Protein AF-A0A7C1GDA9-F1 (afdb_monomer)

Structure (mmCIF, N/CA/C/O backbone):
data_AF-A0A7C1GDA9-F1
#
_entry.id   AF-A0A7C1GDA9-F1
#
loop_
_atom_site.group_PDB
_atom_site.id
_atom_site.type_symbol
_atom_site.label_atom_id
_atom_site.label_alt_id
_atom_site.label_comp_id
_atom_site.label_asym_id
_atom_site.label_entity_id
_atom_site.label_seq_id
_atom_site.pdbx_PDB_ins_code
_atom_site.Cartn_x
_atom_site.Cartn_y
_atom_site.Cartn_z
_atom_site.occupancy
_atom_site.B_iso_or_equiv
_atom_site.auth_seq_id
_atom_site.auth_comp_id
_atom_site.auth_asym_id
_atom_site.auth_atom_id
_atom_site.pdbx_PDB_model_num
ATOM 1 N N . THR A 1 1 ? 7.277 -7.350 4.934 1.00 89.94 1 THR A N 1
ATOM 2 C CA . THR A 1 1 ? 8.691 -7.061 4.564 1.00 89.94 1 THR A CA 1
ATOM 3 C C . THR A 1 1 ? 8.721 -6.334 3.226 1.00 89.94 1 THR A C 1
ATOM 5 O O . THR A 1 1 ? 7.701 -6.313 2.553 1.00 89.94 1 THR A O 1
ATOM 8 N N . CYS A 1 2 ? 9.835 -5.713 2.825 1.00 95.00 2 CYS A N 1
ATOM 9 C CA . CYS A 1 2 ? 9.966 -5.084 1.503 1.00 95.00 2 CYS A CA 1
ATOM 10 C C . CYS A 1 2 ? 11.356 -5.375 0.934 1.00 95.00 2 CYS A C 1
ATOM 12 O O . CYS A 1 2 ? 12.357 -5.014 1.553 1.00 95.00 2 CYS A O 1
ATOM 14 N N . VAL A 1 3 ? 11.420 -6.052 -0.213 1.00 94.75 3 VAL A N 1
ATOM 15 C CA . VAL A 1 3 ? 12.689 -6.361 -0.884 1.00 94.75 3 VAL A CA 1
ATOM 16 C C . VAL A 1 3 ? 13.201 -5.103 -1.578 1.00 94.75 3 VAL A C 1
ATOM 18 O O . VAL A 1 3 ? 12.441 -4.414 -2.258 1.00 94.75 3 VAL A O 1
ATOM 21 N N . LYS A 1 4 ? 14.495 -4.802 -1.420 1.00 95.81 4 LYS A N 1
ATOM 22 C CA . LYS A 1 4 ? 15.131 -3.695 -2.139 1.00 95.81 4 LYS A CA 1
ATOM 23 C C . LYS A 1 4 ? 15.170 -4.032 -3.640 1.00 95.81 4 LYS A C 1
ATOM 25 O O . LYS A 1 4 ? 15.795 -5.032 -3.993 1.00 95.81 4 LYS A O 1
ATOM 30 N N . PRO A 1 5 ? 14.525 -3.243 -4.518 1.00 94.06 5 PRO A N 1
ATOM 31 C CA . PRO A 1 5 ? 14.541 -3.517 -5.948 1.00 94.06 5 PRO A CA 1
ATOM 32 C C . PRO A 1 5 ? 15.924 -3.218 -6.540 1.00 94.06 5 PRO A C 1
ATOM 34 O O . PRO A 1 5 ? 16.581 -2.252 -6.151 1.00 94.06 5 PRO A O 1
ATOM 37 N N . ASN A 1 6 ? 16.344 -4.029 -7.514 1.00 94.31 6 ASN A N 1
ATOM 38 C CA . ASN A 1 6 ? 17.603 -3.838 -8.250 1.00 94.31 6 ASN A CA 1
ATOM 39 C C . ASN A 1 6 ? 17.447 -2.930 -9.486 1.00 94.31 6 ASN A C 1
ATOM 41 O O . ASN A 1 6 ? 18.430 -2.625 -10.152 1.00 94.31 6 ASN A O 1
ATOM 45 N N . GLY A 1 7 ? 16.221 -2.517 -9.814 1.00 93.69 7 GLY A N 1
ATOM 46 C CA . GLY A 1 7 ? 15.910 -1.709 -10.989 1.00 93.69 7 GLY A CA 1
ATOM 47 C C . GLY A 1 7 ? 14.416 -1.409 -11.103 1.00 93.69 7 GLY A C 1
ATOM 4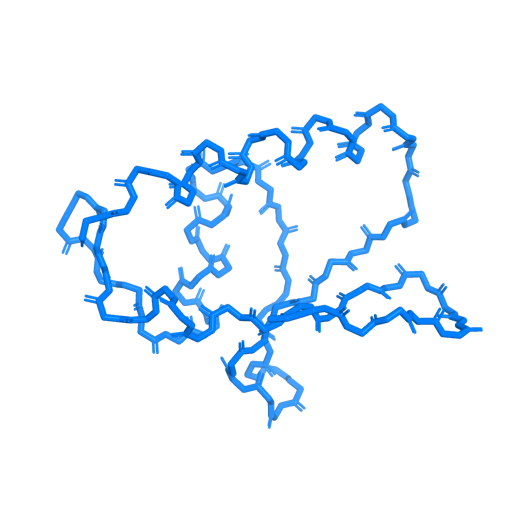8 O O . GLY A 1 7 ? 13.647 -1.704 -10.186 1.00 93.69 7 GLY A O 1
ATOM 49 N N . ALA A 1 8 ? 14.016 -0.842 -12.246 1.00 96.31 8 ALA A N 1
ATOM 50 C CA . ALA A 1 8 ? 12.690 -0.260 -12.471 1.00 96.31 8 ALA A CA 1
ATOM 51 C C . ALA A 1 8 ? 12.343 0.831 -11.436 1.00 96.31 8 ALA A C 1
ATOM 53 O O . ALA A 1 8 ? 13.216 1.367 -10.756 1.00 96.31 8 ALA A O 1
ATOM 54 N N . PHE A 1 9 ? 11.067 1.200 -11.360 1.00 96.94 9 PHE A N 1
ATOM 55 C CA . PHE A 1 9 ? 10.578 2.289 -10.513 1.00 96.94 9 PHE A CA 1
ATOM 56 C C . PHE A 1 9 ? 9.421 1.857 -9.600 1.00 96.94 9 PHE A C 1
ATOM 58 O O . PHE A 1 9 ? 8.497 2.629 -9.335 1.00 96.94 9 PHE A O 1
ATOM 65 N N . TYR A 1 10 ? 9.464 0.602 -9.135 1.00 97.56 10 TYR A N 1
ATOM 66 C CA . TYR A 1 10 ? 8.437 0.010 -8.279 1.00 97.56 10 TYR A CA 1
ATOM 67 C C . TYR A 1 10 ? 9.011 -0.643 -7.026 1.00 97.56 10 TYR A C 1
ATOM 69 O O . TYR A 1 10 ? 10.079 -1.253 -7.057 1.00 97.56 10 TYR A O 1
ATOM 77 N N . VAL A 1 11 ? 8.242 -0.579 -5.942 1.00 97.81 11 VAL A N 1
ATOM 78 C CA . VAL A 1 11 ? 8.421 -1.428 -4.759 1.00 97.81 11 VAL A CA 1
ATOM 79 C C . VAL A 1 11 ? 7.196 -2.315 -4.572 1.00 97.81 11 VAL A C 1
ATOM 81 O O . VAL A 1 11 ? 6.079 -1.925 -4.924 1.00 97.81 11 VAL A O 1
ATOM 84 N N . PHE A 1 12 ? 7.417 -3.508 -4.020 1.00 97.88 12 PHE A N 1
ATOM 85 C CA . PHE A 1 12 ? 6.375 -4.510 -3.794 1.00 97.88 12 PHE A CA 1
ATOM 86 C C . PHE A 1 12 ? 6.467 -5.066 -2.363 1.00 97.88 12 PHE A C 1
ATOM 88 O O . PHE A 1 12 ? 6.960 -6.174 -2.149 1.00 97.88 12 PHE A O 1
ATOM 95 N N . PRO A 1 13 ? 6.118 -4.256 -1.347 1.00 98.19 13 PRO A N 1
ATOM 96 C CA . PRO A 1 13 ? 6.052 -4.694 0.044 1.00 98.19 13 PRO A CA 1
ATOM 97 C C . PRO A 1 13 ? 4.927 -5.706 0.297 1.00 98.19 13 PRO A C 1
ATOM 99 O O . PRO A 1 13 ? 3.838 -5.608 -0.266 1.00 98.19 13 PRO A O 1
ATOM 102 N N . ASN A 1 14 ? 5.196 -6.641 1.206 1.00 98.50 14 ASN A N 1
ATOM 103 C CA . ASN A 1 14 ? 4.215 -7.561 1.774 1.00 98.50 14 ASN A CA 1
ATOM 104 C C . ASN A 1 14 ? 3.474 -6.888 2.943 1.00 98.50 14 ASN A C 1
ATOM 106 O O . ASN A 1 14 ? 4.130 -6.381 3.866 1.00 98.50 14 ASN A O 1
ATOM 110 N N . PHE A 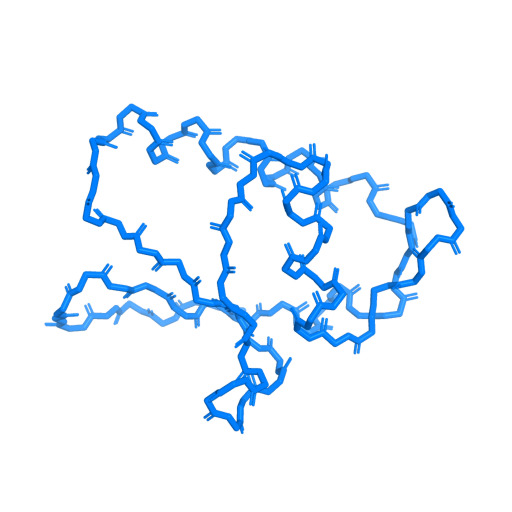1 15 ? 2.141 -6.944 2.911 1.00 98.31 15 PHE A N 1
ATOM 111 C CA . PHE A 1 15 ? 1.225 -6.388 3.910 1.00 98.31 15 PHE A CA 1
ATOM 112 C C . PHE A 1 15 ? 0.380 -7.431 4.646 1.00 98.31 15 PHE A C 1
ATOM 114 O O . PHE A 1 15 ? -0.462 -7.039 5.455 1.00 98.31 15 PHE A O 1
ATOM 121 N N . SER A 1 16 ? 0.610 -8.730 4.446 1.00 98.06 16 SER A N 1
ATOM 122 C CA . SER A 1 16 ? -0.251 -9.772 5.023 1.00 98.06 16 SER A CA 1
ATOM 123 C C . SER A 1 16 ? -0.298 -9.768 6.554 1.00 98.06 16 SER A C 1
ATOM 125 O O . SER A 1 16 ? -1.283 -10.189 7.150 1.00 98.06 16 SER A O 1
ATOM 127 N N . ALA A 1 17 ? 0.697 -9.167 7.215 1.00 97.69 17 ALA A N 1
ATOM 128 C CA . ALA A 1 17 ? 0.691 -8.918 8.661 1.00 97.69 17 ALA A CA 1
ATOM 129 C C . ALA A 1 17 ? -0.453 -8.001 9.157 1.00 97.69 17 ALA A C 1
ATOM 131 O O . ALA A 1 17 ? -0.699 -7.917 10.360 1.00 97.69 17 ALA A O 1
ATOM 132 N N . TYR A 1 18 ? -1.122 -7.278 8.257 1.00 97.94 18 TYR A N 1
ATOM 133 C CA . TYR A 1 18 ? -2.286 -6.446 8.568 1.00 97.94 18 TYR A CA 1
ATOM 134 C C . TYR A 1 18 ? -3.612 -7.124 8.214 1.00 97.94 18 TYR A C 1
ATOM 136 O O . TYR A 1 18 ? -4.664 -6.563 8.516 1.00 97.94 18 TYR A O 1
ATOM 144 N N . TYR A 1 19 ? -3.586 -8.300 7.585 1.00 97.88 19 TYR A N 1
ATOM 145 C CA . TYR A 1 19 ? -4.811 -8.997 7.219 1.00 97.88 19 TYR A CA 1
ATOM 146 C C . TYR A 1 19 ? -5.540 -9.532 8.451 1.00 97.88 19 TYR A C 1
ATOM 148 O O . TYR A 1 19 ? -4.927 -9.897 9.454 1.00 97.88 19 TYR A O 1
ATOM 156 N N . GLY A 1 20 ? -6.870 -9.509 8.395 1.00 97.69 20 GLY A N 1
ATOM 157 C CA . GLY A 1 20 ? -7.756 -9.776 9.526 1.00 97.69 20 GLY A CA 1
ATOM 158 C C . GLY A 1 20 ? -8.032 -8.557 10.412 1.00 97.69 20 GLY A C 1
ATOM 159 O O . GLY A 1 20 ? -8.994 -8.594 11.181 1.00 97.69 20 GLY A O 1
ATOM 160 N N . LYS A 1 21 ? -7.258 -7.469 10.279 1.00 98.25 21 LYS A N 1
ATOM 161 C CA . LYS A 1 21 ? -7.559 -6.192 10.940 1.00 98.25 21 LYS A CA 1
ATOM 162 C C . LYS A 1 21 ? -8.701 -5.462 10.248 1.00 98.25 21 LYS A C 1
ATOM 164 O O . LYS A 1 21 ? -9.110 -5.793 9.132 1.00 98.25 21 LYS A O 1
ATOM 169 N N . SER A 1 22 ? -9.208 -4.434 10.910 1.00 97.69 22 SER A N 1
ATOM 170 C CA . SER A 1 22 ? -10.313 -3.630 10.408 1.00 97.69 22 SER A CA 1
ATOM 171 C C . SER A 1 22 ? -10.142 -2.141 10.682 1.00 97.69 22 SER A C 1
ATOM 173 O O . SER A 1 22 ? -9.405 -1.727 11.575 1.00 97.69 22 SER A O 1
ATOM 175 N N . PHE A 1 23 ? -10.845 -1.332 9.896 1.00 97.44 23 PHE A N 1
ATOM 176 C CA . PHE A 1 23 ? -11.015 0.096 10.129 1.00 97.44 23 PHE A CA 1
ATOM 177 C C . PHE A 1 23 ? -12.466 0.474 9.844 1.00 97.44 23 PHE A C 1
ATOM 179 O O . PHE A 1 23 ? -12.997 0.132 8.788 1.00 97.44 23 PHE A O 1
ATOM 186 N N . ASN A 1 24 ? -13.129 1.146 10.790 1.00 95.19 24 ASN A N 1
ATOM 187 C CA . ASN A 1 24 ? -14.544 1.533 10.678 1.00 95.19 24 ASN A CA 1
ATOM 188 C C . ASN A 1 24 ? -15.468 0.376 10.236 1.00 95.19 24 ASN A C 1
ATOM 190 O O . ASN A 1 24 ? -16.359 0.550 9.409 1.00 95.19 24 ASN A O 1
ATOM 194 N N . GLY A 1 25 ? -15.223 -0.833 10.752 1.00 93.88 25 GLY A N 1
ATOM 195 C CA . GLY A 1 25 ? -16.004 -2.031 10.425 1.00 93.88 25 GLY A CA 1
ATOM 196 C C . GLY A 1 25 ? -15.684 -2.680 9.071 1.00 93.88 25 GLY A C 1
ATOM 197 O O . GLY A 1 25 ? -16.162 -3.784 8.814 1.00 93.88 25 GLY A O 1
ATOM 198 N N . LYS A 1 26 ? -14.846 -2.067 8.222 1.00 95.44 26 LYS A N 1
ATOM 199 C CA . LYS A 1 26 ? -14.332 -2.698 6.997 1.00 95.44 26 LYS A CA 1
ATOM 200 C C . LYS A 1 26 ? -13.122 -3.566 7.337 1.00 95.44 26 LYS A C 1
ATOM 202 O O . LYS A 1 26 ? -12.161 -3.076 7.927 1.00 95.44 26 LYS A O 1
ATOM 207 N N . LYS A 1 27 ? -13.161 -4.850 6.972 1.00 97.50 27 LYS A N 1
ATOM 208 C CA . LYS A 1 27 ? -12.028 -5.773 7.146 1.00 97.50 27 LYS A CA 1
ATOM 209 C C . LYS A 1 27 ? -11.032 -5.638 6.001 1.00 97.50 27 LYS A C 1
ATOM 211 O O . LYS A 1 27 ? -11.436 -5.504 4.851 1.00 97.50 27 LYS A O 1
ATOM 216 N N . ILE A 1 28 ? -9.751 -5.754 6.325 1.00 98.25 28 ILE A N 1
ATOM 217 C CA . ILE A 1 28 ? -8.665 -5.848 5.355 1.00 98.25 28 ILE A CA 1
ATOM 218 C C . ILE A 1 28 ? -8.213 -7.303 5.329 1.00 98.25 28 ILE A C 1
ATOM 220 O O . ILE A 1 28 ? -7.643 -7.771 6.307 1.00 98.25 28 ILE A O 1
ATOM 224 N N . ASN A 1 29 ? -8.503 -8.035 4.255 1.00 98.06 29 ASN A N 1
ATOM 225 C CA . ASN A 1 29 ? -8.205 -9.473 4.173 1.00 98.06 29 ASN A CA 1
ATOM 226 C C . ASN A 1 29 ? -7.325 -9.860 2.980 1.00 98.06 29 ASN A C 1
ATOM 228 O O . ASN A 1 29 ? -6.851 -10.989 2.939 1.00 98.06 29 ASN A O 1
ATOM 232 N N . ASP A 1 30 ? -7.123 -8.949 2.035 1.00 98.56 30 ASP A N 1
ATOM 233 C CA . ASP A 1 30 ? -6.415 -9.199 0.784 1.00 98.56 30 ASP A CA 1
ATOM 234 C C . ASP A 1 30 ? -5.768 -7.904 0.266 1.00 98.56 30 ASP A C 1
ATOM 236 O O . ASP A 1 30 ? -5.898 -6.820 0.861 1.00 98.56 30 ASP A O 1
ATOM 240 N N . SER A 1 31 ? -5.018 -8.003 -0.835 1.00 98.69 31 SER A N 1
ATOM 241 C CA . SER A 1 31 ? -4.353 -6.838 -1.421 1.00 98.69 31 SER A CA 1
ATOM 242 C C . SER A 1 31 ? -5.316 -5.824 -2.029 1.00 98.69 31 SER A C 1
ATOM 244 O O . SER A 1 31 ? -4.958 -4.647 -2.095 1.00 98.69 31 SER A O 1
ATOM 246 N N . VAL A 1 32 ? -6.513 -6.243 -2.454 1.00 98.62 32 VAL A N 1
ATOM 247 C CA . VAL A 1 32 ? -7.536 -5.354 -3.026 1.00 98.62 32 VAL A CA 1
ATOM 248 C C . VAL A 1 32 ? -8.091 -4.447 -1.935 1.00 98.62 32 VAL A C 1
ATOM 250 O O . VAL A 1 32 ? -7.971 -3.229 -2.039 1.00 98.62 32 VAL A O 1
ATOM 253 N N . ALA A 1 33 ? -8.564 -5.027 -0.832 1.00 98.50 33 ALA A N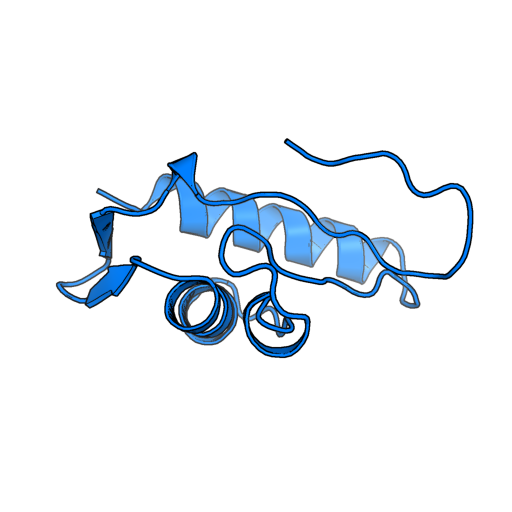 1
ATOM 254 C CA . ALA A 1 33 ? -9.041 -4.292 0.331 1.00 98.50 33 ALA A CA 1
ATOM 255 C C . ALA A 1 33 ? -7.951 -3.385 0.919 1.00 98.50 33 ALA A C 1
ATOM 257 O O . ALA A 1 33 ? -8.241 -2.273 1.355 1.00 98.50 33 ALA A O 1
ATOM 258 N N . MET A 1 34 ? -6.686 -3.825 0.915 1.00 98.62 34 MET A N 1
ATOM 259 C CA . MET A 1 34 ? -5.568 -2.988 1.362 1.00 98.62 34 MET A CA 1
ATOM 260 C C . MET A 1 34 ? -5.312 -1.801 0.419 1.00 98.62 34 MET A C 1
ATOM 262 O O . MET A 1 34 ? -5.087 -0.684 0.887 1.00 98.62 34 MET A O 1
ATOM 266 N N . ALA A 1 35 ? -5.345 -2.016 -0.899 1.00 98.62 35 ALA A N 1
ATOM 267 C CA . ALA A 1 35 ? -5.167 -0.946 -1.878 1.00 98.62 35 ALA A CA 1
ATOM 268 C C . ALA A 1 35 ? -6.308 0.083 -1.807 1.00 98.62 35 ALA A C 1
ATOM 270 O O . ALA A 1 35 ? -6.036 1.287 -1.803 1.00 98.62 35 ALA A O 1
ATOM 271 N N . ASP A 1 36 ? -7.551 -0.383 -1.661 1.00 98.44 36 ASP A N 1
ATOM 272 C CA . ASP A 1 36 ? -8.729 0.465 -1.450 1.00 98.44 36 ASP A CA 1
ATOM 273 C C . ASP A 1 36 ? -8.616 1.252 -0.142 1.00 98.44 36 ASP A C 1
ATOM 275 O O . ASP A 1 36 ? -8.863 2.455 -0.108 1.00 98.44 36 ASP A O 1
ATOM 279 N N . TYR A 1 37 ? -8.149 0.614 0.933 1.00 98.62 37 TYR A N 1
ATOM 280 C CA . TYR A 1 37 ? -7.912 1.279 2.211 1.00 98.62 37 TYR A CA 1
ATOM 281 C C . TYR A 1 37 ? -6.867 2.399 2.113 1.00 98.62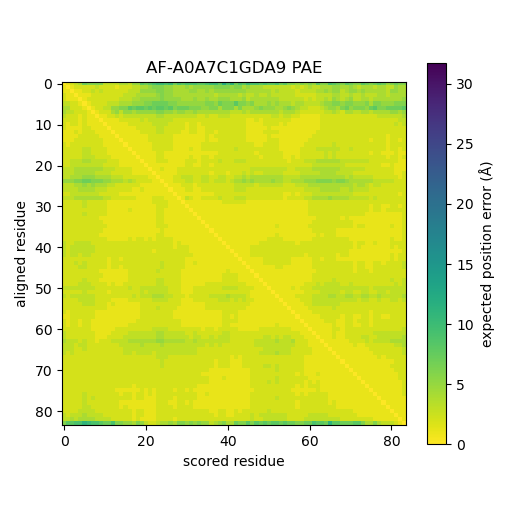 37 TYR A C 1
ATOM 283 O O . TYR A 1 37 ? -7.063 3.489 2.658 1.00 98.62 37 TYR A O 1
ATOM 291 N N . PHE A 1 38 ? -5.765 2.178 1.390 1.00 98.69 38 PHE A N 1
ATOM 292 C CA . PHE A 1 38 ? -4.786 3.237 1.140 1.00 98.69 38 PHE A CA 1
ATOM 293 C C . PHE A 1 38 ? -5.364 4.382 0.307 1.00 98.69 38 PHE A C 1
ATOM 295 O O . PHE A 1 38 ? -5.053 5.548 0.577 1.00 98.69 38 PHE A O 1
ATOM 302 N N . LEU A 1 39 ? -6.220 4.081 -0.668 1.00 98.56 39 LEU A N 1
ATOM 303 C CA . LEU A 1 39 ? -6.878 5.101 -1.473 1.00 98.56 39 LEU A CA 1
ATOM 304 C C . LEU A 1 39 ? -7.852 5.938 -0.630 1.00 98.56 39 LEU A C 1
ATOM 306 O O . LEU A 1 39 ? -7.772 7.169 -0.641 1.00 98.56 39 LEU A O 1
ATOM 310 N N . ASP A 1 40 ? -8.720 5.280 0.134 1.00 97.88 40 ASP A N 1
ATOM 311 C CA . ASP A 1 40 ? -9.770 5.919 0.924 1.00 97.88 40 ASP A CA 1
ATOM 312 C C . ASP A 1 40 ? -9.197 6.703 2.110 1.00 97.88 40 ASP A C 1
ATOM 314 O O . ASP A 1 40 ? -9.512 7.886 2.272 1.00 97.88 40 ASP A O 1
ATOM 318 N N . GLU A 1 41 ? -8.319 6.096 2.911 1.00 98.12 41 GLU A N 1
ATOM 319 C CA . GLU A 1 41 ? -7.884 6.670 4.191 1.00 98.12 41 GLU A CA 1
ATOM 320 C C . GLU A 1 41 ? -6.536 7.386 4.108 1.00 98.12 41 GLU A C 1
ATOM 322 O O . GLU A 1 41 ? -6.357 8.462 4.684 1.00 98.12 41 GLU A O 1
ATOM 327 N N . ALA A 1 42 ? -5.575 6.834 3.362 1.00 98.19 42 ALA A N 1
ATOM 328 C CA . ALA A 1 42 ? -4.263 7.463 3.198 1.00 98.19 42 ALA A CA 1
ATOM 329 C C . ALA A 1 42 ? -4.213 8.449 2.018 1.00 98.19 42 ALA A C 1
ATOM 331 O O . ALA A 1 42 ? -3.241 9.198 1.898 1.00 98.19 42 ALA A O 1
ATOM 332 N N . LYS A 1 43 ? -5.240 8.481 1.154 1.00 98.44 43 LYS A N 1
ATOM 333 C CA . LYS A 1 43 ? -5.241 9.243 -0.108 1.00 98.44 43 LYS A CA 1
ATOM 334 C C . LYS A 1 43 ? -4.026 8.904 -0.980 1.00 98.44 43 LYS A C 1
ATOM 336 O O . LYS A 1 43 ? -3.414 9.795 -1.571 1.00 98.44 43 LYS A O 1
ATOM 341 N N . VAL A 1 44 ? -3.655 7.621 -1.022 1.00 98.62 44 VAL A N 1
ATOM 342 C CA . VAL A 1 44 ? -2.545 7.091 -1.825 1.00 98.62 44 VAL A CA 1
ATOM 343 C C . VAL A 1 44 ? -3.056 5.970 -2.721 1.00 98.62 44 VAL A C 1
ATOM 345 O O . VAL A 1 44 ? -3.439 4.905 -2.245 1.00 98.62 44 VAL A O 1
ATOM 348 N N . ALA A 1 45 ? -3.014 6.195 -4.033 1.00 98.44 45 ALA A N 1
ATOM 349 C CA . ALA A 1 45 ? -3.323 5.164 -5.014 1.00 98.44 45 ALA A CA 1
ATOM 350 C C . ALA A 1 45 ? -2.181 4.137 -5.107 1.00 98.44 45 ALA A C 1
ATOM 352 O O . ALA A 1 45 ? -1.001 4.493 -5.163 1.00 98.44 45 ALA A O 1
ATOM 353 N N . SER A 1 46 ? -2.540 2.857 -5.149 1.00 98.38 46 SER A N 1
ATOM 354 C CA . SER A 1 46 ? -1.615 1.729 -5.273 1.00 98.38 46 SER A CA 1
ATOM 355 C C . SER A 1 46 ? -2.258 0.615 -6.099 1.00 98.38 46 SER A C 1
ATOM 357 O O . SER A 1 46 ? -3.439 0.704 -6.430 1.00 98.38 46 SER A O 1
ATOM 359 N N . VAL A 1 47 ? -1.488 -0.406 -6.487 1.00 98.50 47 VAL A N 1
ATOM 360 C CA . VAL A 1 47 ? -2.024 -1.533 -7.272 1.00 98.50 47 VAL A CA 1
ATOM 361 C C . VAL A 1 47 ? -2.002 -2.809 -6.431 1.00 98.50 47 VAL A C 1
ATOM 363 O O . VAL A 1 47 ? -0.930 -3.153 -5.918 1.00 98.50 47 VAL A O 1
ATOM 366 N N . PRO A 1 48 ? -3.131 -3.530 -6.305 1.00 98.69 48 PRO A N 1
ATOM 367 C CA . PRO A 1 48 ? -3.186 -4.769 -5.541 1.00 98.69 48 PRO A CA 1
ATOM 368 C C . PRO A 1 48 ? -2.286 -5.843 -6.154 1.00 98.69 48 PRO A C 1
ATOM 370 O O . PRO A 1 48 ? -2.184 -5.982 -7.376 1.00 98.69 48 PRO A O 1
ATOM 373 N N . GLY A 1 49 ? -1.637 -6.625 -5.298 1.00 98.44 49 GLY A N 1
ATOM 374 C CA . GLY A 1 49 ? -0.793 -7.745 -5.687 1.00 98.44 49 GLY A CA 1
ATOM 375 C C . GLY A 1 49 ? -1.553 -8.892 -6.348 1.00 98.44 49 GLY A C 1
ATOM 376 O O . GLY A 1 49 ? -0.969 -9.599 -7.170 1.00 98.44 49 GLY A O 1
ATOM 377 N N . ALA A 1 50 ? -2.858 -9.025 -6.085 1.00 98.19 50 ALA A N 1
ATOM 378 C CA . ALA A 1 50 ? -3.744 -9.976 -6.756 1.00 98.19 50 ALA A CA 1
ATOM 379 C C . ALA A 1 50 ? -3.681 -9.859 -8.289 1.00 98.19 50 ALA A C 1
ATOM 381 O O . ALA A 1 50 ? -3.654 -10.873 -8.983 1.00 98.19 50 ALA A O 1
ATOM 382 N N . ALA A 1 51 ? -3.546 -8.638 -8.825 1.00 96.81 51 ALA A N 1
ATOM 383 C CA . ALA A 1 51 ? -3.397 -8.398 -10.265 1.00 96.81 51 ALA A CA 1
ATOM 384 C C . ALA A 1 51 ? -2.098 -8.989 -10.857 1.00 96.81 51 ALA A C 1
ATOM 386 O O . ALA A 1 51 ? -1.967 -9.109 -12.073 1.00 96.81 51 ALA A O 1
ATOM 387 N N . PHE A 1 52 ? -1.144 -9.361 -10.000 1.00 97.31 52 PHE A N 1
ATOM 388 C CA . PHE A 1 52 ? 0.138 -9.980 -10.344 1.00 97.31 52 PHE A CA 1
ATOM 389 C C . PHE A 1 52 ? 0.265 -11.419 -9.812 1.00 97.31 52 PHE A C 1
ATOM 391 O O . PHE A 1 52 ? 1.354 -11.985 -9.865 1.00 97.31 52 PHE A O 1
ATOM 398 N N . GLY A 1 53 ? -0.813 -12.009 -9.278 1.00 97.62 53 GLY A N 1
ATOM 399 C CA . GLY A 1 53 ? -0.799 -13.353 -8.688 1.00 97.62 53 GLY A CA 1
ATOM 400 C C . GLY A 1 53 ? -0.106 -13.452 -7.321 1.00 97.62 53 GLY A C 1
ATOM 401 O O . GLY A 1 53 ? 0.288 -14.544 -6.923 1.00 97.62 53 GLY A O 1
ATOM 402 N N . ALA A 1 54 ? 0.064 -12.335 -6.606 1.00 97.88 54 ALA A N 1
ATOM 403 C CA . ALA A 1 54 ? 0.752 -12.268 -5.314 1.00 97.88 54 ALA A CA 1
ATOM 404 C C . ALA A 1 54 ? -0.060 -11.444 -4.300 1.00 97.88 54 ALA A C 1
ATOM 406 O O . ALA A 1 54 ? 0.262 -10.292 -4.017 1.00 97.88 54 ALA A O 1
ATOM 407 N N . ASP A 1 55 ? -1.132 -12.031 -3.771 1.00 98.31 55 ASP A N 1
ATOM 408 C CA . ASP A 1 55 ? -2.172 -11.310 -3.020 1.00 98.31 55 ASP A CA 1
ATOM 409 C C . ASP A 1 55 ? -1.736 -10.776 -1.644 1.00 98.31 55 ASP A C 1
ATOM 411 O O . ASP A 1 55 ? -2.389 -9.909 -1.090 1.00 98.31 55 ASP A O 1
ATOM 415 N N . ASP A 1 56 ? -0.588 -11.202 -1.118 1.00 98.50 56 ASP A N 1
ATOM 416 C CA . ASP A 1 56 ? -0.029 -10.648 0.125 1.00 98.50 56 ASP A CA 1
ATOM 417 C C . ASP A 1 56 ? 0.671 -9.289 -0.055 1.00 98.50 56 ASP A C 1
ATOM 419 O O . ASP A 1 56 ? 1.192 -8.706 0.904 1.00 98.50 56 ASP A O 1
ATOM 423 N N . PHE A 1 57 ? 0.775 -8.805 -1.292 1.00 98.62 57 PHE A N 1
ATOM 424 C CA . PHE A 1 57 ? 1.637 -7.690 -1.663 1.00 98.62 57 PHE A CA 1
ATOM 425 C C . PHE A 1 57 ? 0.844 -6.544 -2.290 1.00 98.62 57 PHE A C 1
ATO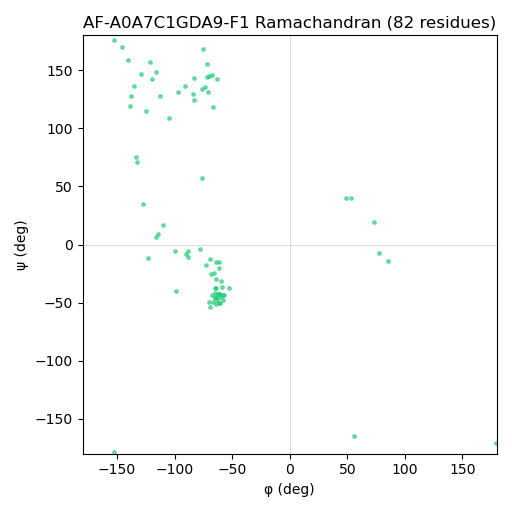M 427 O O . PHE A 1 57 ? -0.237 -6.726 -2.838 1.00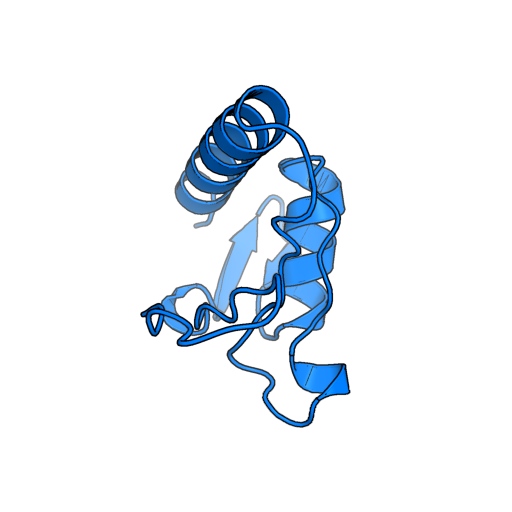 98.62 57 PHE A O 1
ATOM 434 N N . VAL A 1 58 ? 1.398 -5.334 -2.235 1.00 98.56 58 VAL A N 1
ATOM 435 C CA . VAL A 1 58 ? 0.826 -4.148 -2.894 1.00 98.56 58 VAL A CA 1
ATOM 436 C C . VAL A 1 58 ? 1.945 -3.393 -3.601 1.00 98.56 58 VAL A C 1
ATOM 438 O O . VAL A 1 58 ? 3.034 -3.225 -3.051 1.00 98.56 58 VAL A O 1
ATOM 441 N N . ARG A 1 59 ? 1.702 -2.943 -4.836 1.00 98.56 59 ARG A N 1
ATOM 442 C CA . ARG A 1 59 ? 2.701 -2.260 -5.667 1.00 98.56 59 ARG A CA 1
ATOM 443 C C . ARG A 1 59 ? 2.562 -0.748 -5.586 1.00 98.56 59 ARG A C 1
ATOM 445 O O . ARG A 1 59 ? 1.489 -0.205 -5.849 1.00 98.56 59 ARG A O 1
ATOM 452 N N . PHE A 1 60 ? 3.687 -0.076 -5.358 1.00 98.38 60 PHE A N 1
ATOM 453 C CA . PHE A 1 60 ? 3.804 1.382 -5.438 1.00 98.38 60 PHE A CA 1
ATOM 454 C C . PHE A 1 60 ? 4.818 1.785 -6.500 1.00 98.38 60 PHE A C 1
ATOM 456 O O . PHE A 1 60 ? 5.861 1.145 -6.640 1.00 98.38 60 PHE A O 1
ATOM 463 N N . SER A 1 61 ? 4.520 2.866 -7.223 1.00 97.88 61 SER A N 1
ATOM 464 C CA . SER A 1 61 ? 5.488 3.539 -8.088 1.00 97.88 61 SER A CA 1
ATOM 465 C C . SER A 1 61 ? 6.207 4.634 -7.310 1.00 97.88 61 SER A C 1
ATOM 467 O O . SER A 1 61 ? 5.571 5.398 -6.588 1.00 97.88 61 SER A O 1
ATOM 469 N N . PHE A 1 62 ? 7.522 4.729 -7.486 1.00 96.25 62 PHE A N 1
ATOM 470 C CA . PHE A 1 62 ? 8.323 5.849 -6.988 1.00 96.25 62 PHE A CA 1
ATOM 471 C C . PHE A 1 62 ? 8.838 6.749 -8.122 1.00 96.25 62 PHE A C 1
ATOM 473 O O . PHE A 1 62 ? 9.741 7.552 -7.909 1.00 96.25 62 PHE A O 1
ATOM 480 N N . ALA A 1 63 ? 8.258 6.651 -9.324 1.00 97.06 63 ALA A N 1
ATOM 481 C CA . ALA A 1 63 ? 8.526 7.559 -10.444 1.00 97.06 63 ALA A CA 1
ATOM 482 C C . ALA A 1 63 ? 7.813 8.915 -10.251 1.00 97.06 63 ALA A C 1
ATOM 484 O O . ALA A 1 63 ? 6.980 9.322 -11.056 1.00 97.06 63 ALA A O 1
ATOM 485 N N . THR A 1 64 ? 8.096 9.585 -9.137 1.00 96.69 64 THR A N 1
ATOM 486 C CA . THR A 1 64 ? 7.549 10.894 -8.757 1.00 96.69 64 THR A CA 1
ATOM 487 C C . THR A 1 64 ? 8.546 11.625 -7.846 1.00 96.69 64 THR A C 1
ATOM 489 O O . THR A 1 64 ? 9.644 11.122 -7.601 1.00 96.69 64 THR A O 1
ATOM 492 N N . SER A 1 65 ? 8.211 12.823 -7.364 1.00 98.12 65 SER A N 1
ATOM 493 C CA . SER A 1 65 ? 9.119 13.620 -6.533 1.00 98.12 65 SER A CA 1
ATOM 494 C C . SER A 1 65 ? 9.296 13.043 -5.120 1.00 98.12 65 SER A C 1
ATOM 496 O O . SER A 1 65 ? 8.422 12.357 -4.579 1.00 98.12 65 SER A O 1
ATOM 498 N N . MET A 1 66 ? 10.431 13.352 -4.484 1.00 98.12 66 MET A N 1
ATOM 499 C CA . MET A 1 66 ? 10.724 12.898 -3.119 1.00 98.12 66 MET A CA 1
ATOM 500 C C . MET A 1 66 ? 9.751 13.463 -2.084 1.00 98.12 66 MET A C 1
ATOM 502 O O . MET A 1 66 ? 9.503 12.820 -1.065 1.00 98.12 66 MET A O 1
ATOM 506 N N . GLU A 1 67 ? 9.206 14.650 -2.328 1.00 98.50 67 GLU A N 1
ATOM 507 C CA . GLU A 1 67 ? 8.204 15.305 -1.488 1.00 98.50 67 GLU A CA 1
ATOM 508 C C . GLU A 1 67 ? 6.912 14.485 -1.473 1.00 98.50 67 GLU A C 1
ATOM 510 O O . GLU A 1 67 ? 6.446 14.105 -0.398 1.00 98.50 67 GLU A O 1
ATOM 515 N N . VAL A 1 68 ? 6.403 14.118 -2.658 1.00 98.25 68 VAL A N 1
ATOM 516 C CA . VAL A 1 68 ? 5.200 13.283 -2.808 1.00 98.25 68 VAL A CA 1
ATOM 517 C C . VAL A 1 68 ? 5.405 11.913 -2.162 1.00 98.25 68 VAL A C 1
ATOM 519 O O . VAL A 1 68 ? 4.528 11.431 -1.444 1.00 98.25 68 VAL A O 1
ATOM 522 N N . ILE A 1 69 ? 6.578 11.298 -2.353 1.00 98.19 69 ILE A N 1
ATOM 523 C CA . ILE A 1 69 ? 6.906 10.004 -1.735 1.00 98.19 69 ILE A CA 1
ATOM 524 C C . ILE A 1 69 ? 6.891 10.113 -0.207 1.00 98.19 69 ILE A C 1
ATOM 526 O O . ILE A 1 69 ? 6.246 9.307 0.463 1.00 98.1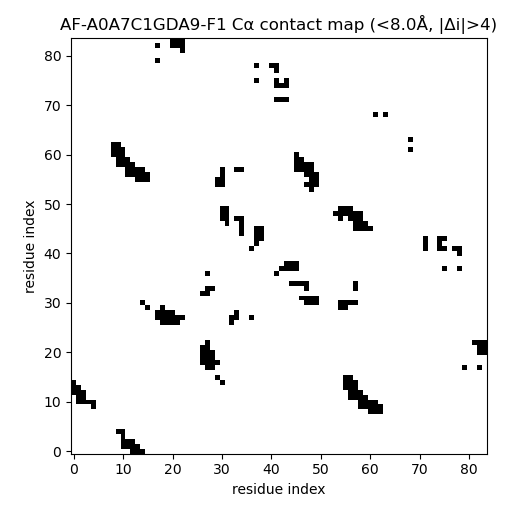9 69 ILE A O 1
ATOM 530 N N . LYS A 1 70 ? 7.585 11.105 0.367 1.00 98.38 70 LYS A N 1
ATOM 531 C CA . LYS A 1 70 ? 7.652 11.293 1.826 1.00 98.38 70 LYS A CA 1
ATOM 532 C C . LYS A 1 70 ? 6.267 11.511 2.423 1.00 98.38 70 LYS A C 1
ATOM 534 O O . LYS A 1 70 ? 5.936 10.886 3.430 1.00 98.38 70 LYS A O 1
ATOM 539 N N . GLU A 1 71 ? 5.461 12.362 1.797 1.00 98.50 71 GLU A N 1
ATOM 540 C CA . GLU A 1 71 ? 4.100 12.630 2.245 1.00 98.50 71 GLU A CA 1
ATOM 541 C C . GLU A 1 71 ? 3.221 11.372 2.181 1.00 98.50 71 GLU A C 1
ATOM 543 O O . GLU A 1 71 ? 2.579 11.022 3.175 1.00 98.50 71 GLU A O 1
ATOM 548 N N . GLY A 1 72 ? 3.249 10.640 1.062 1.00 98.38 72 GLY A N 1
ATOM 549 C CA . GLY A 1 72 ? 2.512 9.384 0.911 1.00 98.38 72 GLY A CA 1
ATOM 550 C C . GLY A 1 72 ? 2.886 8.351 1.978 1.00 98.38 72 GLY A C 1
ATOM 551 O O . GLY A 1 72 ? 2.007 7.753 2.599 1.00 98.38 72 GLY A O 1
ATOM 552 N N . MET A 1 73 ? 4.180 8.203 2.277 1.00 98.19 73 MET A N 1
ATOM 553 C CA . MET A 1 73 ? 4.653 7.287 3.321 1.00 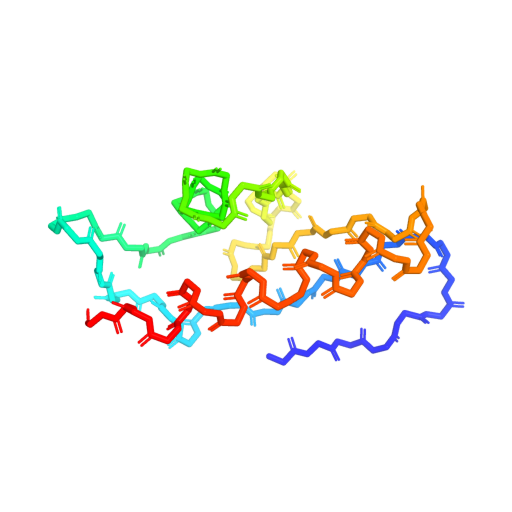98.19 73 MET A CA 1
ATOM 554 C C . MET A 1 73 ? 4.193 7.691 4.729 1.00 98.19 73 MET A C 1
ATOM 556 O O . MET A 1 73 ? 3.853 6.817 5.529 1.00 98.19 73 MET A O 1
ATOM 560 N N . ILE A 1 74 ? 4.145 8.992 5.044 1.00 98.69 74 ILE A N 1
ATOM 561 C CA . ILE A 1 74 ? 3.612 9.489 6.325 1.00 98.69 74 ILE A CA 1
ATOM 562 C C . ILE A 1 74 ? 2.126 9.130 6.459 1.00 98.69 74 ILE A C 1
ATOM 564 O O . ILE A 1 74 ? 1.706 8.630 7.507 1.00 98.69 74 ILE A O 1
ATOM 568 N N . ARG A 1 75 ? 1.338 9.340 5.397 1.00 98.69 75 ARG A N 1
ATOM 569 C CA . ARG A 1 75 ? -0.100 9.031 5.380 1.00 98.69 75 ARG A CA 1
ATOM 570 C C . ARG A 1 75 ? -0.361 7.530 5.516 1.00 98.69 75 ARG A C 1
ATOM 572 O O . ARG A 1 75 ? -1.156 7.140 6.368 1.00 98.69 75 ARG A O 1
ATOM 579 N N . ILE A 1 76 ? 0.367 6.691 4.771 1.00 98.44 76 ILE 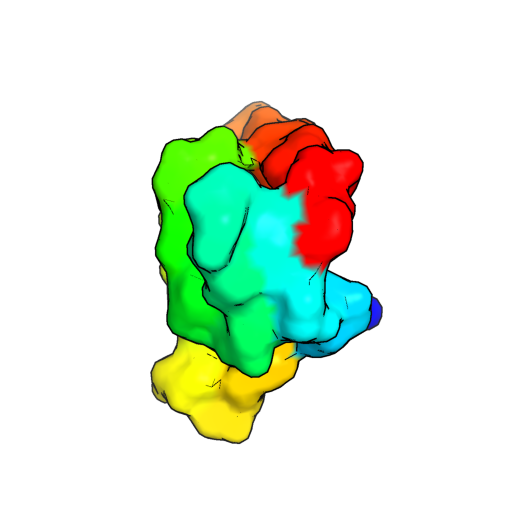A N 1
ATOM 580 C CA . ILE A 1 76 ? 0.288 5.223 4.884 1.00 98.44 76 ILE A CA 1
ATOM 581 C C . ILE A 1 76 ? 0.614 4.774 6.310 1.00 98.44 76 ILE A C 1
ATOM 583 O O . ILE A 1 76 ? -0.136 3.996 6.897 1.00 98.44 76 ILE A O 1
ATOM 587 N N . LYS A 1 77 ? 1.701 5.286 6.904 1.00 98.38 77 LYS A N 1
ATOM 588 C CA . LYS A 1 77 ? 2.085 4.936 8.278 1.00 98.38 77 LYS A CA 1
ATOM 589 C C . LYS A 1 77 ? 0.973 5.266 9.276 1.00 98.38 77 LYS A C 1
ATOM 591 O O . LYS A 1 77 ? 0.699 4.460 10.162 1.00 98.38 77 LYS A O 1
ATOM 596 N N . LYS A 1 78 ? 0.338 6.435 9.136 1.00 98.62 78 LYS A N 1
ATOM 597 C CA . LYS A 1 78 ? -0.777 6.853 9.995 1.00 98.62 78 LYS A CA 1
ATOM 598 C C . LYS A 1 78 ? -1.999 5.946 9.821 1.00 98.62 78 LYS A C 1
ATOM 600 O O . LYS A 1 78 ? -2.564 5.533 10.826 1.00 98.62 78 LYS A O 1
ATOM 605 N N . ALA A 1 79 ? -2.369 5.615 8.583 1.00 98.31 79 ALA A N 1
ATOM 606 C CA . ALA A 1 79 ? -3.491 4.722 8.294 1.00 98.31 79 ALA A CA 1
ATOM 607 C C . ALA A 1 79 ? -3.261 3.326 8.897 1.00 98.31 79 ALA A C 1
ATOM 609 O O . ALA A 1 79 ? -4.063 2.841 9.685 1.00 98.31 79 ALA A O 1
ATOM 610 N N . LEU A 1 80 ? -2.097 2.720 8.653 1.00 98.12 80 LEU A N 1
ATOM 611 C CA . LEU A 1 80 ? -1.767 1.395 9.191 1.00 98.12 80 LEU A CA 1
ATOM 612 C C . LEU A 1 80 ? -1.782 1.331 10.726 1.00 98.12 80 LEU A C 1
ATOM 614 O O . LEU A 1 80 ? -2.097 0.283 11.288 1.00 98.12 80 LEU A O 1
ATOM 618 N N . ALA A 1 81 ? -1.439 2.428 11.407 1.00 98.00 81 ALA A N 1
ATOM 619 C CA . ALA A 1 81 ? -1.498 2.518 12.866 1.00 98.00 81 ALA A CA 1
ATOM 620 C C . ALA A 1 81 ? -2.933 2.615 13.416 1.00 98.00 81 ALA A C 1
ATOM 622 O O . ALA A 1 81 ? -3.134 2.377 14.603 1.00 98.00 81 ALA A O 1
ATOM 623 N N . ALA A 1 82 ? -3.911 2.967 12.577 1.00 97.75 82 ALA A N 1
ATOM 624 C CA . ALA A 1 82 ? -5.317 3.086 12.952 1.00 97.75 82 ALA A CA 1
ATOM 625 C C . ALA A 1 82 ? -6.116 1.782 12.767 1.00 97.75 82 ALA A C 1
ATOM 627 O O . ALA A 1 82 ? -7.271 1.719 13.181 1.00 97.75 82 ALA A O 1
ATOM 628 N N . LEU A 1 83 ? -5.522 0.753 12.153 1.00 97.00 83 LEU A N 1
ATOM 629 C CA . LEU A 1 83 ? -6.131 -0.571 12.019 1.00 97.00 83 LEU A CA 1
ATOM 630 C C . LEU A 1 83 ? -6.174 -1.298 13.372 1.00 97.00 83 LEU A C 1
ATOM 632 O O . LEU A 1 83 ? -5.141 -1.423 14.039 1.00 97.00 83 LEU A O 1
ATOM 636 N N . SER A 1 84 ? -7.346 -1.837 13.716 1.00 91.88 84 SER A N 1
ATOM 637 C CA . SER A 1 84 ? -7.606 -2.645 14.919 1.00 91.88 84 SER A CA 1
ATOM 638 C C . SER A 1 84 ? -7.831 -4.112 14.588 1.00 91.88 84 SER A C 1
ATOM 640 O O . SER A 1 84 ? -8.625 -4.368 13.648 1.00 91.88 84 SER A O 1
#

Sequence (84 aa):
TCVKPNGAFYVFPNFSAYYGKSFNGKKINDSVAMADYFLDEAKVASVPGAAFGADDFVRFSFATSMEVIKEGMIRIKKALAALS

Nearest PDB structures (foldseek):
  5wmi-assembly1_A-2  TM=9.801E-01  e=3.624E-08  Arabidopsis thaliana
  5wml-assembly1_B  TM=9.739E-01  e=4.116E-08  Arabidopsis thaliana
  5wmk-assembly1_A-2  TM=9.681E-01  e=7.299E-08  Arabidopsis thaliana
  6f35-assembly1_B  TM=9.818E-01  e=5.898E-06  Sinorhizobium meliloti 1021
  8wkj-assembly1_A-2  TM=9.019E-01  e=3.052E-04  Legionella pneumophila

Mean predicted aligned error: 2.1 Å

Foldseek 3Di:
DWDDDPDDFKTKDFQCVLAQWDDPPHGDHWQVSVQVLLCVQLVDHWAACVVVVGTRIIMDGPPDDPVVVVSSVVSSVVSSVRID

Radius of gyration: 12.38 Å; Cα contacts (8 Å, |Δi|>4): 134; chains: 1; bounding box: 34×29×27 Å

Secondary structure (DSSP, 8-state):
--PPPSSSSEE--B-GGGTT-EETTEE--SHHHHHHHHHHTS----EEGGGGT-TTBEEEE--S-HHHHHHHHHHHHHHHHH--

Solvent-accessible surface area (backbone atoms only — not comparable to full-atom values): 4672 Å² total; per-residue (Å²): 96,67,69,84,66,94,57,90,52,53,45,60,34,47,52,56,92,53,45,79,24,26,50,96,87,45,67,26,73,47,16,58,47,45,27,51,46,30,36,73,72,29,70,36,84,54,43,35,15,53,88,75,78,40,42,50,19,39,36,40,76,64,85,64,57,71,66,61,50,53,52,44,51,53,32,44,55,54,45,64,70,62,51,86

pLDDT: mean 97.56, std 1.59, range [89.94, 98.69]